Protein AF-A0A6G4V3T3-F1 (afdb_monomer_lite)

InterPro domains:
  IPR036188 FAD/NAD(P)-binding domain superfamily [SSF51905] (17-138)

Organism: NCBI:txid2711217

Foldseek 3Di:
DDDDDDDDDDFAFPDPRHAAAAEAQAQFPDPCCQPVVPQKDWPCWDQALVTDGDDDDVVPQLVVQQVVVVFWDQFDDPPNGTRIIGGDSVSSRVSVVVVCVNRRYHYDHSKDFDDFDDDVPDTQWIWMQHPVGIDTDDGPDD

Structure (mmCIF, N/CA/C/O backbone):
data_AF-A0A6G4V3T3-F1
#
_entry.id   AF-A0A6G4V3T3-F1
#
loop_
_atom_site.group_PDB
_atom_site.id
_atom_site.type_symbol
_atom_site.label_atom_id
_atom_site.label_alt_id
_atom_site.label_comp_id
_atom_site.label_asym_id
_atom_site.label_entity_id
_atom_site.label_seq_id
_atom_site.pdbx_PDB_ins_code
_atom_site.Cartn_x
_atom_site.Cartn_y
_atom_site.Cartn_z
_atom_site.occupancy
_atom_site.B_iso_or_equiv
_atom_site.auth_seq_id
_atom_site.auth_comp_id
_atom_site.auth_asym_id
_atom_site.auth_atom_id
_atom_site.pdbx_PDB_model_num
ATOM 1 N N . MET A 1 1 ? 32.082 -2.184 -20.948 1.00 34.75 1 MET A N 1
ATOM 2 C CA . MET A 1 1 ? 30.605 -2.207 -20.864 1.00 34.75 1 MET A CA 1
ATOM 3 C C . MET A 1 1 ? 30.165 -3.586 -20.367 1.00 34.75 1 MET A C 1
ATOM 5 O O . MET A 1 1 ? 30.066 -4.521 -21.149 1.00 34.75 1 MET A O 1
ATOM 9 N N . ARG A 1 2 ? 30.051 -3.769 -19.045 1.00 26.83 2 ARG A N 1
ATOM 10 C CA . ARG A 1 2 ? 29.735 -5.060 -18.407 1.00 26.83 2 ARG A CA 1
ATOM 11 C C . ARG A 1 2 ? 28.270 -5.029 -17.969 1.00 26.83 2 ARG A C 1
ATOM 13 O O . ARG A 1 2 ? 27.926 -4.270 -17.074 1.00 26.83 2 ARG A O 1
ATOM 20 N N . ARG A 1 3 ? 27.422 -5.841 -18.608 1.00 38.50 3 ARG A N 1
ATOM 21 C CA . ARG A 1 3 ? 26.040 -6.100 -18.175 1.00 38.50 3 ARG A CA 1
ATOM 22 C C . ARG A 1 3 ? 26.090 -6.886 -16.861 1.00 38.50 3 ARG A C 1
ATOM 24 O O . ARG A 1 3 ? 26.369 -8.085 -16.869 1.00 38.50 3 ARG A O 1
ATOM 31 N N . GLY A 1 4 ? 25.914 -6.199 -15.735 1.00 31.23 4 GLY A 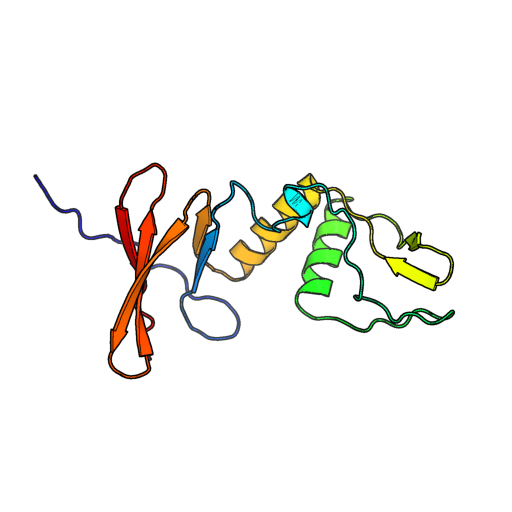N 1
ATOM 32 C CA . GLY A 1 4 ? 25.816 -6.825 -14.420 1.00 31.23 4 GLY A CA 1
ATOM 33 C C . GLY A 1 4 ? 24.520 -7.621 -14.332 1.00 31.23 4 GLY A C 1
ATOM 34 O O . GLY A 1 4 ? 23.440 -7.044 -14.322 1.00 31.23 4 GLY A O 1
ATOM 35 N N . ARG A 1 5 ? 24.625 -8.951 -14.308 1.00 38.56 5 ARG A N 1
ATOM 36 C CA . ARG A 1 5 ? 23.498 -9.847 -14.032 1.00 38.56 5 ARG A CA 1
ATOM 37 C C . ARG A 1 5 ? 23.040 -9.601 -12.591 1.00 38.56 5 ARG A C 1
ATOM 39 O O . ARG A 1 5 ? 23.834 -9.769 -11.666 1.00 38.56 5 ARG A O 1
ATOM 46 N N . GLY A 1 6 ? 21.789 -9.170 -12.435 1.00 40.12 6 GLY A N 1
ATOM 47 C CA . GLY A 1 6 ? 21.155 -8.864 -11.157 1.00 40.12 6 GLY A CA 1
ATOM 48 C C . GLY A 1 6 ? 21.131 -10.068 -10.217 1.00 40.12 6 GLY A C 1
ATOM 49 O O . GLY A 1 6 ? 20.668 -11.151 -10.574 1.00 40.12 6 GLY A O 1
ATOM 50 N N . ARG A 1 7 ? 21.638 -9.866 -9.002 1.00 41.34 7 ARG A N 1
ATOM 51 C CA . ARG A 1 7 ? 21.422 -10.753 -7.858 1.00 41.34 7 ARG A CA 1
ATOM 52 C C . ARG A 1 7 ? 20.424 -10.043 -6.943 1.00 41.34 7 ARG A C 1
ATOM 54 O O . ARG A 1 7 ? 20.832 -9.250 -6.107 1.00 41.34 7 ARG A O 1
ATOM 61 N N . TRP A 1 8 ? 19.137 -10.310 -7.141 1.00 47.25 8 TRP A N 1
ATOM 62 C CA . TRP A 1 8 ? 18.037 -9.740 -6.355 1.00 47.25 8 TRP A CA 1
ATOM 63 C C . TRP A 1 8 ? 17.088 -10.871 -5.940 1.00 47.25 8 TRP A C 1
ATOM 65 O O . TRP A 1 8 ? 16.010 -10.991 -6.495 1.00 47.25 8 TRP A O 1
ATOM 75 N N . TRP A 1 9 ? 17.529 -11.814 -5.092 1.00 48.06 9 TRP A N 1
ATOM 76 C CA . TRP A 1 9 ? 16.722 -13.011 -4.785 1.00 48.06 9 TRP A CA 1
ATOM 77 C C . TRP A 1 9 ? 17.037 -13.608 -3.408 1.00 48.06 9 TRP A C 1
ATOM 79 O O . TRP A 1 9 ? 17.700 -14.643 -3.325 1.00 48.06 9 TRP A O 1
ATOM 89 N N . HIS A 1 10 ? 16.580 -12.996 -2.311 1.00 47.00 10 HIS A N 1
ATOM 90 C CA . HIS A 1 10 ? 16.809 -13.591 -0.982 1.00 47.00 10 HIS A CA 1
ATOM 91 C C . HIS A 1 10 ? 15.572 -13.786 -0.102 1.00 47.00 10 HIS A C 1
ATOM 93 O O . HIS A 1 10 ? 15.705 -14.460 0.919 1.00 47.00 10 HIS A O 1
ATOM 99 N N . ARG A 1 11 ? 14.373 -13.291 -0.449 1.00 50.62 11 ARG A N 1
ATOM 100 C CA . ARG A 1 11 ? 13.197 -13.469 0.427 1.00 50.62 11 ARG A CA 1
ATOM 101 C C . ARG A 1 11 ? 11.936 -13.883 -0.330 1.00 50.62 11 ARG A C 1
ATOM 103 O O . ARG A 1 11 ? 11.648 -13.391 -1.412 1.00 50.62 11 ARG A O 1
ATOM 110 N N . ARG A 1 12 ? 11.223 -14.854 0.247 1.00 54.91 12 ARG A N 1
ATOM 111 C CA . ARG A 1 12 ? 9.875 -15.280 -0.157 1.00 54.91 12 ARG A CA 1
ATOM 112 C C . ARG A 1 12 ? 8.859 -14.518 0.682 1.00 54.91 12 ARG A C 1
ATOM 114 O O . ARG A 1 12 ? 9.147 -14.203 1.837 1.00 54.91 12 ARG A O 1
ATOM 121 N N . CYS A 1 13 ? 7.676 -14.282 0.132 1.00 53.50 13 CYS A N 1
ATOM 122 C CA . CYS A 1 13 ? 6.621 -13.587 0.846 1.00 53.50 13 CYS A CA 1
ATOM 123 C C . CYS A 1 13 ? 5.783 -14.529 1.717 1.00 53.50 13 CYS A C 1
ATOM 125 O O . CYS A 1 13 ? 5.542 -15.692 1.375 1.00 53.50 13 CYS A O 1
ATOM 127 N N . GLY A 1 14 ? 5.326 -14.018 2.860 1.00 47.06 14 GLY A N 1
ATOM 128 C CA . GLY A 1 14 ? 4.526 -14.764 3.831 1.00 47.06 14 GLY A CA 1
ATOM 129 C C . GLY A 1 14 ? 3.090 -15.006 3.355 1.00 47.06 14 GLY A C 1
ATOM 130 O O . GLY A 1 14 ? 2.382 -14.066 3.004 1.00 47.06 14 GLY A O 1
ATOM 131 N N . GLY A 1 15 ? 2.656 -16.272 3.380 1.00 52.97 15 GLY A N 1
ATOM 132 C CA . GLY A 1 15 ? 1.273 -16.709 3.130 1.00 52.97 15 GLY A CA 1
ATOM 133 C C . GLY A 1 15 ? 1.072 -17.560 1.871 1.00 52.97 15 GLY A C 1
ATOM 134 O O . GLY A 1 15 ? 0.214 -18.434 1.878 1.00 52.97 15 GLY A O 1
ATOM 135 N N . GLY A 1 16 ? 1.887 -17.367 0.826 1.00 56.34 16 GLY A N 1
ATOM 136 C CA . GLY A 1 16 ? 1.741 -18.077 -0.459 1.00 56.34 16 GLY A CA 1
ATOM 137 C C . GLY A 1 16 ? 3.026 -18.677 -1.036 1.00 56.34 16 GLY A C 1
ATOM 138 O O . GLY A 1 16 ? 3.000 -19.207 -2.139 1.00 56.34 16 GLY A O 1
ATOM 139 N N . GLY A 1 17 ? 4.168 -18.569 -0.347 1.00 62.75 17 GLY A N 1
ATOM 140 C CA . GLY A 1 17 ? 5.457 -19.135 -0.781 1.00 62.75 17 GLY A CA 1
ATOM 141 C C . GLY A 1 17 ? 6.109 -18.464 -2.002 1.00 62.75 17 GLY A C 1
ATOM 142 O O . GLY A 1 17 ? 7.309 -18.646 -2.216 1.00 62.75 17 GLY A O 1
ATOM 143 N N . GLY A 1 18 ? 5.354 -17.670 -2.764 1.00 77.56 18 GLY A N 1
ATOM 144 C CA . GLY A 1 18 ? 5.835 -16.883 -3.895 1.00 77.56 18 GLY A CA 1
ATOM 145 C C . GLY A 1 18 ? 6.743 -15.724 -3.482 1.00 77.56 18 GLY A C 1
ATOM 146 O O . GLY A 1 18 ? 6.704 -15.239 -2.351 1.00 77.56 18 GLY A O 1
ATOM 147 N N . ARG A 1 19 ? 7.588 -15.285 -4.415 1.00 83.06 19 ARG A N 1
ATOM 148 C CA . ARG A 1 19 ? 8.353 -14.036 -4.305 1.00 83.06 19 ARG A CA 1
ATOM 149 C C . ARG A 1 19 ? 7.488 -12.912 -4.875 1.00 83.06 19 ARG A C 1
ATOM 151 O O . ARG A 1 19 ? 6.951 -13.084 -5.965 1.00 83.06 19 ARG A O 1
ATOM 158 N N . THR A 1 20 ? 7.377 -11.790 -4.172 1.00 87.38 20 THR A N 1
ATOM 159 C CA . THR A 1 20 ? 6.549 -10.653 -4.604 1.00 87.38 20 THR A CA 1
ATOM 160 C C . THR A 1 20 ? 7.400 -9.403 -4.739 1.00 87.38 20 THR A C 1
ATOM 162 O O . THR A 1 20 ? 8.131 -9.040 -3.817 1.00 87.38 20 THR A O 1
ATOM 165 N N . LEU A 1 21 ? 7.248 -8.733 -5.879 1.00 90.06 21 LEU A N 1
ATOM 166 C CA . LEU A 1 21 ? 7.761 -7.397 -6.147 1.00 90.06 21 LEU A CA 1
ATOM 167 C C . LEU A 1 21 ? 6.574 -6.427 -6.210 1.00 90.06 21 LEU A C 1
ATOM 169 O O . LEU A 1 21 ? 5.637 -6.648 -6.975 1.00 90.06 21 LEU A O 1
ATOM 173 N N . LEU A 1 22 ? 6.617 -5.363 -5.414 1.00 92.88 22 LEU A N 1
ATOM 174 C CA . LEU A 1 22 ? 5.656 -4.267 -5.419 1.00 92.88 22 LEU A CA 1
ATOM 175 C C . LEU A 1 22 ? 6.298 -3.039 -6.071 1.00 92.88 22 LEU A C 1
ATOM 177 O O . LEU A 1 22 ? 7.283 -2.505 -5.567 1.00 92.88 22 LEU A O 1
ATOM 181 N N . ILE A 1 23 ? 5.723 -2.589 -7.183 1.00 94.06 23 ILE A N 1
ATOM 182 C CA . ILE A 1 23 ? 6.179 -1.409 -7.923 1.00 94.06 23 ILE A CA 1
ATOM 183 C C . ILE A 1 23 ? 5.156 -0.296 -7.707 1.00 94.06 23 ILE A C 1
ATOM 185 O O . ILE A 1 23 ? 3.990 -0.445 -8.072 1.00 94.06 23 ILE A O 1
ATOM 189 N N . GLU A 1 24 ? 5.593 0.812 -7.120 1.00 95.69 24 GLU A N 1
ATOM 190 C CA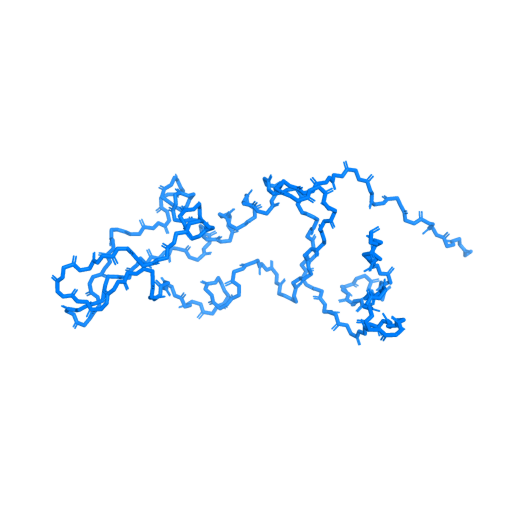 . GLU A 1 24 ? 4.774 1.992 -6.857 1.00 95.69 24 GLU A CA 1
ATOM 191 C C . GLU A 1 24 ? 5.356 3.197 -7.596 1.00 95.69 24 GLU A C 1
ATOM 193 O O . GLU A 1 24 ? 6.539 3.524 -7.479 1.00 95.69 24 GLU A O 1
ATOM 198 N N . ARG A 1 25 ? 4.492 3.893 -8.340 1.00 95.81 25 ARG A N 1
ATOM 199 C CA . ARG A 1 25 ? 4.867 5.079 -9.125 1.00 95.81 25 ARG A CA 1
ATOM 200 C C . ARG A 1 25 ? 5.285 6.244 -8.246 1.00 95.81 25 ARG A C 1
ATOM 202 O O . ARG A 1 25 ? 6.054 7.101 -8.669 1.00 95.81 25 ARG A O 1
ATOM 209 N N . SER A 1 26 ? 4.740 6.299 -7.049 1.00 95.31 26 SER A N 1
ATOM 210 C CA . SER A 1 26 ? 4.901 7.406 -6.131 1.00 95.31 26 SER A CA 1
ATOM 211 C C . SER A 1 26 ? 6.046 7.171 -5.146 1.00 95.31 26 SER A C 1
ATOM 213 O O . SER A 1 26 ? 6.621 6.089 -5.071 1.00 95.31 26 SER A O 1
ATOM 215 N N . SER A 1 27 ? 6.376 8.191 -4.355 1.00 94.19 27 SER A N 1
ATOM 216 C CA . SER A 1 27 ? 7.453 8.128 -3.358 1.00 94.19 27 SER A CA 1
ATOM 217 C C . SER A 1 27 ? 7.076 7.406 -2.059 1.00 94.19 27 SER A C 1
ATOM 219 O O . SER A 1 27 ? 7.910 7.323 -1.163 1.00 94.19 27 SER A O 1
ATOM 22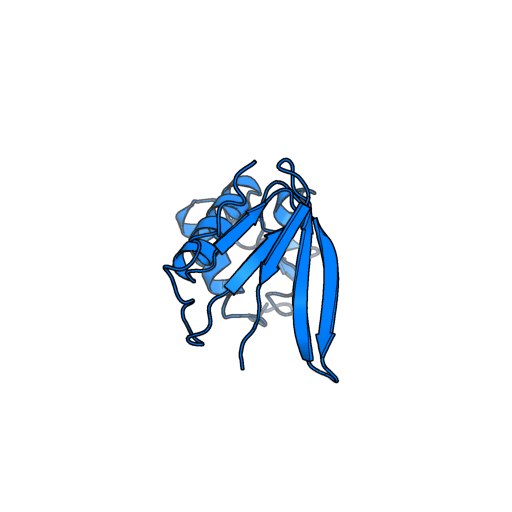1 N N . ALA A 1 28 ? 5.839 6.921 -1.925 1.00 96.25 28 ALA A N 1
ATOM 222 C CA . ALA A 1 28 ? 5.373 6.193 -0.751 1.00 96.25 28 ALA A CA 1
ATOM 223 C C . ALA A 1 28 ? 4.186 5.283 -1.090 1.00 96.25 28 ALA A C 1
ATOM 225 O O . ALA A 1 28 ? 3.428 5.551 -2.025 1.00 96.25 28 ALA A O 1
ATOM 226 N N . LEU A 1 29 ? 4.001 4.243 -0.278 1.00 96.56 29 LEU A N 1
ATOM 227 C CA . LEU A 1 29 ? 2.846 3.349 -0.334 1.00 96.56 29 LEU A CA 1
ATOM 228 C C . LEU A 1 29 ? 1.575 4.025 0.206 1.00 96.56 29 LEU A C 1
ATOM 230 O O . LEU A 1 29 ? 1.640 5.041 0.895 1.00 96.56 29 LEU A O 1
ATOM 234 N N . GLY A 1 30 ? 0.406 3.441 -0.075 1.00 92.88 30 GLY A N 1
ATOM 235 C CA . GLY A 1 30 ? -0.894 3.901 0.447 1.00 92.88 30 GLY A CA 1
ATOM 236 C C . GLY A 1 30 ? -1.683 4.828 -0.489 1.00 92.88 30 GLY A C 1
ATOM 237 O O . GLY A 1 30 ? -2.823 5.185 -0.190 1.00 92.88 30 GLY A O 1
ATOM 238 N N . GLY A 1 31 ? -1.124 5.180 -1.649 1.00 94.62 31 GLY A N 1
ATOM 239 C CA . GLY A 1 31 ? -1.831 5.903 -2.705 1.00 94.62 31 GLY A CA 1
ATOM 240 C C . GLY A 1 31 ? -2.406 7.245 -2.240 1.00 94.62 31 GLY A C 1
ATOM 241 O O . GLY A 1 31 ? -1.714 8.079 -1.660 1.00 94.62 31 GLY A O 1
ATOM 242 N N . ALA A 1 32 ? -3.693 7.484 -2.503 1.00 95.19 32 ALA A N 1
ATOM 243 C CA . ALA A 1 32 ? -4.336 8.754 -2.158 1.00 95.19 32 ALA A CA 1
ATOM 244 C C . ALA A 1 32 ? -4.382 9.026 -0.641 1.00 95.19 32 ALA A C 1
ATOM 246 O O . ALA A 1 32 ? -4.385 10.189 -0.232 1.00 95.19 32 ALA A O 1
ATOM 247 N N . ALA A 1 33 ? -4.376 7.975 0.183 1.00 94.06 33 ALA A N 1
ATOM 248 C CA . ALA A 1 33 ? -4.437 8.102 1.635 1.00 94.06 33 ALA A CA 1
ATOM 249 C C . ALA A 1 33 ? -3.166 8.730 2.229 1.00 94.06 33 ALA A C 1
ATOM 251 O O . ALA A 1 33 ? -3.246 9.456 3.215 1.00 94.06 33 ALA A O 1
ATOM 252 N N . THR A 1 34 ? -2.009 8.517 1.598 1.00 94.88 34 THR A N 1
ATOM 253 C CA . THR A 1 34 ? -0.714 9.051 2.049 1.00 94.88 34 THR A CA 1
ATOM 254 C C . THR A 1 34 ? -0.237 10.255 1.244 1.00 94.88 34 THR A C 1
ATOM 256 O O . THR A 1 34 ? 0.499 11.083 1.773 1.00 94.88 34 THR A O 1
ATOM 259 N N . LEU A 1 35 ? -0.637 10.370 -0.027 1.00 95.50 35 LEU A N 1
ATOM 260 C CA . LEU A 1 35 ? -0.100 11.384 -0.948 1.00 95.50 35 LEU A CA 1
ATOM 261 C C . LEU A 1 35 ? -1.090 12.483 -1.325 1.00 95.50 35 LEU A C 1
ATOM 263 O O . LEU A 1 35 ? -0.699 13.480 -1.925 1.00 95.50 35 LEU A O 1
ATOM 267 N N . ARG A 1 36 ? -2.380 12.296 -1.031 1.00 94.12 36 ARG A N 1
ATOM 268 C CA . ARG A 1 36 ? -3.444 13.245 -1.400 1.00 94.12 36 ARG A CA 1
ATOM 269 C C . ARG A 1 36 ? -4.336 13.627 -0.224 1.00 94.12 36 ARG A C 1
ATOM 271 O O . ARG A 1 36 ? -5.399 14.197 -0.441 1.00 94.12 36 ARG A O 1
ATOM 278 N N . ASN A 1 37 ? -3.910 13.315 1.000 1.00 92.50 37 ASN A N 1
ATOM 279 C CA . ASN A 1 37 ? -4.644 13.604 2.231 1.00 92.50 37 ASN A CA 1
ATOM 280 C C . ASN A 1 37 ? -6.093 13.087 2.208 1.00 92.50 37 ASN A C 1
ATOM 282 O O . ASN A 1 37 ? -7.008 13.729 2.722 1.00 92.50 37 ASN A O 1
ATOM 286 N N . VAL A 1 38 ? -6.315 11.902 1.629 1.00 93.12 38 VAL A N 1
ATOM 287 C CA . VAL A 1 38 ? -7.578 11.171 1.798 1.00 93.12 38 VAL A CA 1
ATOM 288 C C . VAL A 1 38 ? -7.500 10.412 3.123 1.00 93.12 38 VAL A C 1
ATOM 290 O O . VAL A 1 38 ? -7.227 9.218 3.165 1.00 93.12 38 VAL A O 1
ATOM 293 N N . LEU A 1 39 ? -7.675 11.145 4.224 1.00 90.06 39 LEU A N 1
ATOM 294 C CA . LEU A 1 39 ? -7.301 10.716 5.580 1.00 90.06 39 LEU A CA 1
ATOM 295 C C . LEU A 1 39 ? -8.282 9.743 6.252 1.00 90.06 39 LEU A C 1
ATOM 297 O O . LEU A 1 39 ? -8.255 9.597 7.471 1.00 90.06 39 LEU A O 1
ATOM 301 N N . GLY A 1 40 ? -9.176 9.111 5.491 1.00 88.75 40 GLY A N 1
ATOM 302 C CA . GLY A 1 40 ? -10.202 8.227 6.029 1.00 88.75 40 GLY A CA 1
ATOM 303 C C . GLY A 1 40 ? -10.399 6.982 5.179 1.00 88.75 40 GLY A C 1
ATOM 304 O O . GLY A 1 40 ? -10.564 7.069 3.962 1.00 88.75 40 GLY A O 1
ATOM 305 N N . TYR A 1 41 ? -10.435 5.819 5.830 1.00 88.19 41 TYR A N 1
ATOM 306 C CA . TYR A 1 41 ? -10.799 4.563 5.178 1.00 88.19 41 TYR A CA 1
ATOM 307 C C . TYR A 1 41 ? -12.288 4.295 5.367 1.00 88.19 41 TYR A C 1
ATOM 309 O O . TYR A 1 41 ? -12.724 3.692 6.350 1.00 88.19 41 TYR A O 1
ATOM 317 N N . CYS A 1 42 ? -13.079 4.770 4.410 1.00 87.31 42 CYS A N 1
ATOM 318 C CA . CYS A 1 42 ? -14.512 4.511 4.360 1.00 87.31 42 CYS A CA 1
ATOM 319 C C . CYS A 1 42 ? -14.800 3.030 4.055 1.00 87.31 42 CYS A C 1
ATOM 321 O O . CYS A 1 42 ? -14.024 2.360 3.377 1.00 87.31 42 CYS A O 1
ATOM 323 N N . GLY A 1 43 ? -15.936 2.520 4.539 1.00 87.25 43 GLY A N 1
ATOM 324 C CA . GLY A 1 43 ? -16.409 1.164 4.228 1.00 87.25 43 GLY A CA 1
ATOM 325 C C . GLY A 1 43 ? -15.799 0.038 5.068 1.00 87.25 43 GLY A C 1
ATOM 326 O O . GLY A 1 43 ? -16.192 -1.113 4.904 1.00 87.25 43 GLY A O 1
ATOM 327 N N . LEU A 1 44 ? -14.895 0.341 6.010 1.00 89.19 44 LEU A N 1
ATOM 328 C CA . LEU A 1 44 ? -14.424 -0.659 6.981 1.00 89.19 44 LEU A CA 1
ATOM 329 C C . LEU A 1 44 ? -15.527 -1.088 7.964 1.00 89.19 44 LEU A C 1
ATOM 331 O O . LEU A 1 44 ? -15.483 -2.195 8.506 1.00 89.19 44 LEU A O 1
ATOM 335 N N . PHE A 1 45 ? -16.532 -0.232 8.151 1.00 87.31 45 PHE A N 1
ATOM 336 C CA . PHE A 1 45 ? -17.707 -0.458 8.986 1.00 87.31 45 PHE A CA 1
ATOM 337 C C . PHE A 1 45 ? -18.992 -0.262 8.174 1.00 87.31 45 PHE A C 1
ATOM 339 O O . PHE A 1 45 ? -19.002 0.473 7.184 1.00 87.31 45 PHE A O 1
ATOM 346 N N . THR A 1 46 ? -20.069 -0.923 8.595 1.00 85.94 46 THR A N 1
ATOM 347 C CA . THR A 1 46 ? -21.408 -0.787 8.018 1.00 85.94 46 THR A CA 1
ATOM 348 C C . THR A 1 46 ? -21.992 0.597 8.269 1.00 85.94 46 THR A C 1
ATOM 350 O O . THR A 1 46 ? -21.704 1.250 9.269 1.00 85.94 46 THR A O 1
ATOM 353 N N . CYS A 1 47 ? -22.859 1.015 7.354 1.00 78.50 47 CYS A N 1
ATOM 354 C CA . CYS A 1 47 ? -23.556 2.300 7.356 1.00 78.50 47 CYS A CA 1
ATOM 355 C C . CYS A 1 47 ? -24.896 2.191 8.106 1.00 78.50 47 CYS A C 1
ATOM 357 O O . CYS A 1 47 ? -25.956 2.501 7.567 1.00 78.50 47 CYS A O 1
ATOM 359 N N . ASP A 1 48 ? -24.875 1.657 9.325 1.00 71.50 48 ASP A N 1
ATOM 360 C CA . ASP A 1 48 ? -26.046 1.568 10.196 1.00 71.50 48 ASP A CA 1
ATOM 361 C C . ASP A 1 48 ? -25.750 2.233 11.543 1.00 71.50 48 ASP A C 1
ATOM 363 O O . ASP A 1 48 ? -24.601 2.355 11.955 1.00 71.50 48 ASP A O 1
ATOM 367 N N . GLY A 1 49 ? -26.784 2.657 12.276 1.00 65.75 49 GLY A N 1
ATOM 368 C CA . GLY A 1 49 ? -26.616 3.366 13.557 1.00 65.75 49 GLY A CA 1
ATOM 369 C C . GLY A 1 49 ? -25.922 2.563 14.672 1.00 65.75 49 GLY A C 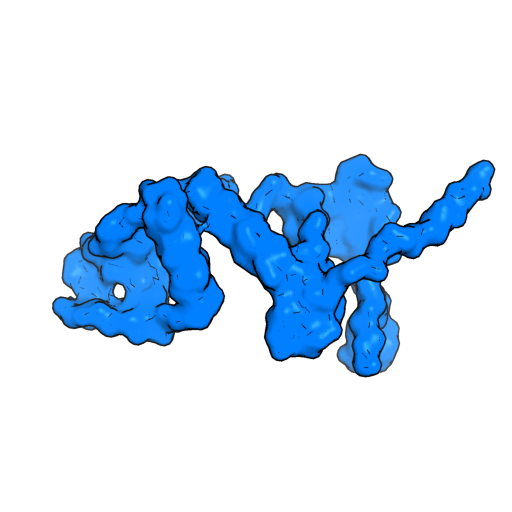1
ATOM 370 O O . GLY A 1 49 ? -25.819 3.048 15.794 1.00 65.75 49 GLY A O 1
ATOM 371 N N . ARG A 1 50 ? -25.484 1.326 14.396 1.00 73.44 50 ARG A N 1
ATOM 372 C CA . ARG A 1 50 ? -24.748 0.450 15.318 1.00 73.44 50 ARG A CA 1
ATOM 373 C C . ARG A 1 50 ? -23.351 0.067 14.811 1.00 73.44 50 ARG A C 1
ATOM 375 O O . ARG A 1 50 ? -22.695 -0.694 15.513 1.00 73.44 50 ARG A O 1
ATOM 382 N N . SER A 1 51 ? -22.927 0.565 13.644 1.00 75.75 51 SER A N 1
ATOM 383 C CA . SER A 1 51 ? -21.620 0.381 12.997 1.00 75.75 51 SER A CA 1
ATOM 384 C C . SER A 1 51 ? -20.920 -0.942 13.310 1.00 75.75 51 SER A C 1
ATOM 386 O O . SER A 1 51 ? -20.118 -1.055 14.238 1.00 75.75 51 SER A O 1
ATOM 388 N N . LYS A 1 52 ? -21.177 -1.962 12.496 1.00 86.00 52 LYS A N 1
ATOM 389 C CA . LYS A 1 52 ? -20.506 -3.264 12.576 1.00 86.00 52 LYS A CA 1
ATOM 390 C C . LYS A 1 52 ? -19.300 -3.282 11.652 1.00 86.00 52 LYS A C 1
ATOM 392 O O . LYS A 1 52 ? -19.343 -2.748 10.551 1.00 86.00 52 LYS A O 1
ATOM 397 N N . LYS A 1 53 ? -18.217 -3.933 12.066 1.00 87.88 53 LYS A N 1
ATOM 398 C CA . LYS A 1 53 ? -17.050 -4.130 11.201 1.00 87.88 53 LYS A CA 1
ATOM 399 C C . LYS A 1 53 ? -17.426 -4.985 9.985 1.00 87.88 53 LYS A C 1
ATOM 401 O O . LYS A 1 53 ? -17.942 -6.088 10.151 1.00 87.88 53 LYS A O 1
ATOM 406 N N . ALA A 1 54 ? -17.149 -4.474 8.788 1.00 89.94 54 ALA A N 1
ATOM 407 C CA . ALA A 1 54 ? -17.457 -5.115 7.510 1.00 89.94 54 ALA A CA 1
ATOM 408 C C . ALA A 1 54 ? -16.209 -5.698 6.827 1.00 89.94 54 ALA A C 1
ATOM 410 O O . ALA A 1 54 ? -16.293 -6.728 6.163 1.00 89.94 54 ALA A O 1
ATOM 411 N N . VAL A 1 55 ? -15.046 -5.063 7.013 1.00 91.38 55 VAL A N 1
ATOM 412 C CA . VAL A 1 55 ? -13.772 -5.460 6.393 1.00 91.38 55 VAL A CA 1
ATOM 413 C C . VAL A 1 55 ? -12.754 -5.793 7.480 1.00 91.38 55 VAL A C 1
ATOM 415 O O . VAL A 1 55 ? -12.639 -5.073 8.469 1.00 91.38 55 VAL A O 1
ATOM 418 N N . GLY A 1 56 ? -12.010 -6.886 7.303 1.00 90.50 56 GLY A N 1
ATOM 419 C CA . GLY A 1 56 ? -10.924 -7.294 8.199 1.00 90.50 56 GLY A CA 1
ATOM 420 C C . GLY A 1 56 ? -9.623 -7.609 7.458 1.00 90.50 56 GLY A C 1
ATOM 421 O O . GLY A 1 56 ? -9.385 -7.139 6.345 1.00 90.50 56 GLY A O 1
ATOM 422 N N . GLY A 1 57 ? -8.758 -8.422 8.064 1.00 92.81 57 GLY A N 1
ATOM 423 C CA . GLY A 1 57 ? -7.556 -8.940 7.406 1.00 92.81 57 GLY A CA 1
ATOM 424 C C . GLY A 1 57 ? -6.436 -7.900 7.310 1.00 92.81 57 GLY A C 1
ATOM 425 O O . GLY A 1 57 ? -5.887 -7.485 8.326 1.00 92.81 57 GLY A O 1
ATOM 426 N N . VAL A 1 58 ? -6.038 -7.493 6.097 1.00 91.56 58 VAL A N 1
ATOM 427 C CA . VAL A 1 58 ? -4.972 -6.480 5.914 1.00 91.56 58 VAL A CA 1
ATOM 428 C C . VAL A 1 58 ? -5.376 -5.135 6.522 1.00 91.56 58 VAL A C 1
ATOM 430 O O . VAL A 1 58 ? -4.537 -4.485 7.139 1.00 91.56 58 VAL A O 1
ATOM 433 N N . ALA A 1 59 ? -6.654 -4.757 6.420 1.00 91.56 59 ALA A N 1
ATOM 434 C CA . ALA A 1 59 ? -7.161 -3.523 7.018 1.00 91.56 59 ALA A CA 1
ATOM 435 C C . ALA A 1 59 ? -6.957 -3.503 8.542 1.00 91.56 59 ALA A C 1
ATOM 437 O O . ALA A 1 59 ? -6.526 -2.493 9.091 1.00 91.56 59 ALA A O 1
ATOM 438 N N . ASP A 1 60 ? -7.171 -4.637 9.215 1.00 92.50 60 ASP A N 1
ATOM 439 C CA . ASP A 1 60 ? -6.946 -4.756 10.661 1.00 92.50 60 ASP A CA 1
ATOM 440 C C . ASP A 1 60 ? -5.484 -4.600 11.026 1.00 92.50 60 ASP A C 1
ATOM 442 O O . ASP A 1 60 ? -5.155 -3.908 11.983 1.00 92.50 60 ASP A O 1
ATOM 446 N N . ARG A 1 61 ? -4.601 -5.231 10.248 1.00 94.62 61 ARG A N 1
ATOM 447 C CA . ARG A 1 61 ? -3.158 -5.132 10.464 1.00 94.62 61 ARG A CA 1
ATOM 448 C C . ARG A 1 61 ? -2.668 -3.696 10.273 1.00 94.62 61 ARG A C 1
ATOM 450 O O . ARG A 1 61 ? -1.862 -3.227 11.068 1.00 94.62 61 ARG A O 1
ATOM 457 N N . ALA A 1 62 ? -3.198 -2.983 9.278 1.00 93.19 62 ALA A N 1
ATOM 458 C CA . ALA A 1 62 ? -2.894 -1.571 9.060 1.00 93.19 62 ALA A CA 1
ATOM 459 C C . ALA A 1 62 ? -3.406 -0.688 10.204 1.00 93.19 62 ALA A C 1
ATOM 461 O O . ALA A 1 62 ? -2.641 0.111 10.737 1.00 93.19 62 ALA A O 1
ATOM 462 N N . LEU A 1 63 ? -4.662 -0.859 10.631 1.00 91.75 63 LEU A N 1
ATOM 463 C CA . LEU A 1 63 ? -5.234 -0.098 11.747 1.00 91.75 63 LEU A CA 1
ATOM 464 C C . LEU A 1 63 ? -4.535 -0.393 13.080 1.00 91.75 63 LEU A C 1
ATOM 466 O O . LEU A 1 63 ? -4.301 0.531 13.854 1.00 91.75 63 LEU A O 1
ATOM 470 N N . ALA A 1 64 ? -4.168 -1.649 13.340 1.00 93.50 64 ALA A N 1
ATOM 471 C CA . ALA A 1 64 ? -3.404 -2.028 14.525 1.00 93.50 64 ALA A CA 1
ATOM 472 C C . ALA A 1 64 ? -2.035 -1.344 14.527 1.00 93.50 64 ALA A C 1
ATOM 474 O O . ALA A 1 64 ? -1.678 -0.687 15.504 1.00 93.50 64 ALA A O 1
ATOM 475 N N . ARG A 1 65 ? -1.311 -1.401 13.401 1.00 95.44 65 ARG A N 1
ATOM 476 C CA . ARG A 1 65 ? -0.003 -0.755 13.290 1.00 95.44 65 ARG A CA 1
ATOM 477 C C . ARG A 1 65 ? -0.091 0.766 13.420 1.00 95.44 65 ARG A C 1
ATOM 479 O O . ARG A 1 65 ? 0.726 1.372 14.103 1.00 95.44 65 ARG A O 1
ATOM 486 N N . LEU A 1 66 ? -1.105 1.384 12.821 1.00 93.88 66 LEU A N 1
ATOM 487 C CA . LEU A 1 66 ? -1.389 2.808 13.003 1.00 93.88 66 LEU A CA 1
ATOM 488 C C . LEU A 1 66 ? -1.686 3.155 14.466 1.00 93.88 66 LEU A C 1
ATOM 490 O O . LEU A 1 66 ? -1.217 4.180 14.953 1.00 93.88 66 LEU A O 1
ATOM 494 N N . SER A 1 67 ? -2.435 2.306 15.173 1.00 92.44 67 SER A N 1
ATOM 495 C CA . SER A 1 67 ? -2.719 2.484 16.599 1.00 92.44 67 SER A CA 1
ATOM 496 C C . SER A 1 67 ? -1.454 2.417 17.447 1.00 92.44 67 SER A C 1
ATOM 498 O O . SER A 1 67 ? -1.305 3.226 18.358 1.00 92.44 67 SER A O 1
ATOM 500 N N . GLU A 1 68 ? -0.532 1.502 17.147 1.00 94.94 68 GLU A N 1
ATOM 501 C CA . GLU A 1 68 ? 0.773 1.419 17.819 1.00 94.94 68 GLU A CA 1
ATOM 502 C C . GLU A 1 68 ? 1.633 2.664 17.576 1.00 94.94 68 GLU A C 1
ATOM 504 O O . GLU A 1 68 ? 2.358 3.102 18.466 1.00 94.94 68 GLU A O 1
ATOM 509 N N . LEU A 1 69 ? 1.541 3.247 16.379 1.00 95.06 69 LEU A N 1
ATOM 510 C CA . LEU A 1 69 ? 2.243 4.476 16.007 1.00 95.06 69 LEU A CA 1
ATOM 511 C C . LEU A 1 69 ? 1.563 5.749 16.544 1.00 95.06 69 LEU A C 1
ATOM 513 O O . LEU A 1 69 ? 2.071 6.844 16.318 1.00 95.06 69 LEU A O 1
ATOM 517 N N . GLY A 1 70 ? 0.412 5.634 17.219 1.00 92.81 70 GLY A N 1
ATOM 518 C CA . GLY A 1 70 ? -0.392 6.784 17.648 1.00 92.81 70 GLY A CA 1
ATOM 519 C C . GLY A 1 70 ? -1.013 7.573 16.487 1.00 92.81 70 GLY A C 1
ATOM 520 O O . GLY A 1 70 ? -1.467 8.696 16.677 1.00 92.81 70 GLY A O 1
ATOM 521 N N . GLY A 1 71 ? -1.031 6.992 15.285 1.00 90.56 71 GLY A N 1
ATOM 522 C CA . GLY A 1 71 ? -1.423 7.636 14.034 1.00 90.56 71 GLY A CA 1
ATOM 523 C C . GLY A 1 71 ? -2.864 7.380 13.609 1.00 90.56 71 GLY A C 1
ATOM 524 O O . GLY A 1 71 ? -3.198 7.631 12.458 1.00 90.56 71 GLY A O 1
ATOM 525 N N . VAL A 1 72 ? -3.724 6.851 14.481 1.00 86.12 72 VAL A N 1
ATOM 526 C CA . VAL A 1 72 ? -5.159 6.694 14.205 1.00 86.12 72 VAL A CA 1
ATOM 527 C C . VAL A 1 72 ? -5.979 7.248 15.360 1.00 86.12 72 VAL A C 1
ATOM 529 O O . VAL A 1 72 ? -5.729 6.970 16.532 1.00 86.12 72 VAL A O 1
ATOM 532 N N . SER A 1 73 ? -6.966 8.065 15.015 1.00 76.75 73 SER A N 1
ATOM 533 C CA . SER A 1 73 ? -7.937 8.605 15.964 1.00 76.75 73 SER A CA 1
ATOM 534 C C . SER A 1 73 ? -8.933 7.532 16.424 1.00 76.75 73 SER A C 1
ATOM 536 O O . SER A 1 73 ? -9.134 6.512 15.759 1.00 76.75 73 SER A O 1
ATOM 538 N N . ARG A 1 74 ? -9.628 7.777 17.548 1.00 63.97 74 ARG A N 1
ATOM 539 C CA . ARG A 1 74 ? -10.866 7.035 17.842 1.00 63.97 74 ARG A CA 1
ATOM 540 C C . ARG A 1 74 ? -11.832 7.260 16.679 1.00 63.97 74 ARG A C 1
ATOM 542 O O . ARG A 1 74 ? -12.044 8.407 16.302 1.00 63.97 74 ARG A O 1
ATOM 549 N N . TYR A 1 75 ? -12.383 6.173 16.132 1.00 67.38 75 TYR A N 1
ATOM 550 C CA . TYR A 1 75 ? -13.221 6.192 14.932 1.00 67.38 75 TYR A CA 1
ATOM 551 C C . TYR A 1 75 ? -14.224 7.354 14.947 1.00 67.38 75 TYR A C 1
ATOM 553 O O . TYR A 1 75 ? -15.087 7.424 15.826 1.00 67.38 75 TYR A O 1
ATOM 561 N N . GLY A 1 76 ? -14.098 8.267 13.985 1.00 61.28 76 GLY A N 1
ATOM 562 C CA . GLY A 1 76 ? -15.009 9.393 13.848 1.00 61.28 76 GLY A CA 1
ATOM 563 C C . GLY A 1 76 ? -16.343 8.918 13.285 1.00 61.28 76 GLY A C 1
ATOM 564 O O . GLY A 1 76 ? -16.369 8.089 12.375 1.00 61.28 76 GLY A O 1
ATOM 565 N N . VAL A 1 77 ? -17.453 9.439 13.810 1.00 62.12 77 VAL A N 1
ATOM 566 C CA . VAL A 1 77 ? -18.765 9.284 13.170 1.00 62.12 77 VAL A CA 1
ATOM 567 C C . VAL A 1 77 ? -18.933 10.427 12.172 1.00 62.12 77 VAL A C 1
ATOM 569 O O . VAL A 1 77 ? -19.201 11.564 12.554 1.00 62.12 77 VAL A O 1
ATOM 572 N N . VAL A 1 78 ? -18.761 10.140 10.886 1.00 64.38 78 VAL A N 1
ATOM 573 C CA . VAL A 1 78 ? -19.001 11.094 9.800 1.00 64.38 78 VAL A CA 1
ATOM 574 C C . VAL A 1 78 ? -20.494 11.093 9.466 1.00 64.38 78 VAL A C 1
ATOM 576 O O . VAL A 1 78 ? -21.125 10.037 9.396 1.00 64.38 78 VAL A O 1
ATOM 579 N N . ALA A 1 79 ? -21.074 12.286 9.304 1.00 59.38 79 ALA A N 1
ATOM 580 C CA . ALA A 1 79 ? -22.485 12.499 8.954 1.00 59.38 79 ALA A CA 1
ATOM 581 C C . ALA A 1 79 ? -23.499 11.705 9.816 1.00 59.38 79 ALA A C 1
ATOM 583 O O . ALA A 1 79 ? -24.563 11.323 9.340 1.00 59.38 79 ALA A O 1
ATOM 584 N N . GLY A 1 80 ? -23.162 11.423 11.081 1.00 59.66 80 GLY A N 1
ATOM 585 C CA . GLY A 1 80 ? -24.041 10.728 12.032 1.00 59.66 80 GLY A CA 1
ATOM 586 C C . GLY A 1 80 ? -24.273 9.232 11.765 1.00 59.66 80 GLY A C 1
ATOM 587 O O . GLY A 1 80 ? -25.022 8.610 12.511 1.00 59.66 80 GLY A O 1
ATOM 588 N N . GLN A 1 81 ? -23.658 8.654 10.727 1.00 63.84 81 GLN A N 1
ATOM 589 C CA . GLN A 1 81 ? -23.959 7.291 10.256 1.00 63.84 81 GLN A CA 1
ATOM 590 C C . GLN A 1 81 ? -22.723 6.451 9.912 1.00 63.84 81 GLN A C 1
ATOM 592 O O . GLN A 1 81 ? -22.824 5.233 9.809 1.00 63.84 81 GLN A O 1
ATOM 597 N N . TRP A 1 82 ? -21.564 7.081 9.717 1.00 65.88 82 TRP A N 1
ATOM 598 C CA . TRP A 1 82 ? -20.389 6.419 9.158 1.00 65.88 82 TRP A CA 1
ATOM 599 C C . TRP A 1 82 ? -19.265 6.365 10.176 1.00 65.88 82 TRP A C 1
ATOM 601 O O . TRP A 1 82 ? -18.659 7.386 10.483 1.00 65.88 82 TRP A O 1
ATOM 611 N N . THR A 1 83 ? -18.940 5.177 10.671 1.00 79.75 83 THR A N 1
ATOM 612 C CA . THR A 1 83 ? -17.730 4.983 11.474 1.00 79.75 83 THR A CA 1
ATOM 613 C C . THR A 1 83 ? -16.526 4.905 10.545 1.00 79.75 83 THR A C 1
ATOM 615 O O . THR A 1 83 ? -16.342 3.918 9.834 1.00 79.75 83 THR A O 1
ATOM 618 N N . VAL A 1 84 ? -15.713 5.961 10.535 1.00 83.00 84 VAL A N 1
ATOM 619 C CA . VAL A 1 84 ? -14.526 6.079 9.683 1.00 83.00 84 VAL A CA 1
ATOM 620 C C . VAL A 1 84 ? -13.297 6.310 10.566 1.00 83.00 84 VAL A C 1
ATOM 622 O O . VAL A 1 84 ? -13.259 7.287 11.319 1.00 83.00 84 VAL A O 1
ATOM 625 N N . PRO A 1 85 ? -12.276 5.436 10.513 1.00 83.94 85 PRO A N 1
ATOM 626 C CA . PRO A 1 85 ? -10.996 5.734 11.135 1.00 83.94 85 PRO A CA 1
ATOM 627 C C . PRO A 1 85 ? -10.318 6.860 10.363 1.00 83.94 85 PRO A C 1
ATOM 629 O O . PRO A 1 85 ? -10.079 6.724 9.161 1.00 83.94 85 PRO A O 1
ATOM 632 N N . LEU A 1 86 ? -10.004 7.947 11.067 1.00 89.06 86 LEU A N 1
ATOM 633 C CA . LEU A 1 86 ? -9.124 8.988 10.551 1.00 89.06 86 LEU A CA 1
ATOM 634 C C . LEU A 1 86 ? -7.702 8.719 11.018 1.00 89.06 86 LEU A C 1
ATOM 636 O O . LEU A 1 86 ? -7.499 8.380 12.190 1.00 89.06 86 LEU A O 1
ATOM 640 N N . PHE A 1 87 ? -6.741 8.889 10.121 1.00 91.94 87 PHE A N 1
ATOM 641 C CA . PHE A 1 87 ? -5.341 8.571 10.373 1.00 91.94 87 PHE A CA 1
ATOM 642 C C . PHE A 1 87 ? -4.398 9.693 9.942 1.00 91.94 87 PHE A C 1
ATOM 644 O O . PHE A 1 87 ? -4.696 10.482 9.045 1.00 91.94 87 PHE A O 1
ATOM 651 N N . ASP A 1 88 ? -3.242 9.731 10.593 1.00 93.88 88 ASP A N 1
ATOM 652 C CA . ASP A 1 88 ? -2.104 10.542 10.194 1.00 93.88 88 ASP A CA 1
ATOM 653 C C . ASP A 1 88 ? -1.461 9.928 8.932 1.00 93.88 88 ASP A C 1
ATOM 655 O O . ASP A 1 88 ? -1.157 8.726 8.910 1.00 93.88 88 ASP A O 1
ATOM 659 N N . PRO A 1 89 ? -1.270 10.711 7.856 1.00 94.75 89 PRO A N 1
ATOM 660 C CA . PRO A 1 89 ? -0.758 10.186 6.598 1.00 94.75 89 PRO A CA 1
ATOM 661 C C . PRO A 1 89 ? 0.711 9.747 6.688 1.00 94.75 89 PRO A C 1
ATOM 663 O O . PRO A 1 89 ? 1.093 8.813 5.986 1.00 94.75 89 PRO A O 1
ATOM 666 N N . GLU A 1 90 ? 1.537 10.353 7.547 1.00 95.69 90 GLU A N 1
ATOM 667 C CA . GLU A 1 90 ? 2.939 9.955 7.736 1.00 95.69 90 GLU A CA 1
ATOM 668 C C . GLU A 1 90 ? 3.038 8.650 8.534 1.00 95.69 90 GLU A C 1
ATOM 670 O O . GLU A 1 90 ? 3.790 7.742 8.166 1.00 95.69 90 GLU A O 1
ATOM 675 N N . ALA A 1 91 ? 2.212 8.500 9.572 1.00 96.06 91 ALA A N 1
ATOM 676 C CA . ALA A 1 91 ? 2.082 7.242 10.296 1.00 96.06 91 ALA A CA 1
ATOM 677 C C . ALA A 1 91 ? 1.580 6.118 9.379 1.00 96.06 91 ALA A C 1
ATOM 679 O O . ALA A 1 91 ? 2.046 4.982 9.489 1.00 96.06 91 ALA A O 1
ATOM 680 N N . LEU A 1 92 ? 0.679 6.424 8.437 1.00 96.00 92 LEU A N 1
ATOM 681 C CA . LEU A 1 92 ? 0.211 5.451 7.452 1.00 96.00 92 LEU A CA 1
ATOM 682 C C . LEU A 1 92 ? 1.323 5.010 6.500 1.00 96.00 92 LEU A C 1
ATOM 684 O O . LEU A 1 92 ? 1.434 3.810 6.259 1.00 96.00 92 LEU A O 1
ATOM 688 N N . LYS A 1 93 ? 2.172 5.919 5.999 1.00 96.69 93 LYS A N 1
ATOM 689 C CA . LYS A 1 93 ? 3.342 5.527 5.186 1.00 96.69 93 LYS A CA 1
ATOM 690 C C . LYS A 1 93 ? 4.193 4.512 5.941 1.00 96.69 93 LYS A C 1
ATOM 692 O O . LYS A 1 93 ? 4.453 3.425 5.431 1.00 96.69 93 LYS A O 1
ATOM 697 N N . ARG A 1 94 ? 4.516 4.817 7.203 1.00 96.94 94 ARG A N 1
ATOM 698 C CA . ARG A 1 94 ? 5.312 3.919 8.043 1.00 96.94 94 ARG A CA 1
ATOM 699 C C . ARG A 1 94 ? 4.619 2.579 8.294 1.00 96.94 94 ARG A C 1
ATOM 701 O O . ARG A 1 94 ? 5.265 1.537 8.217 1.00 96.94 94 ARG A O 1
ATOM 708 N N . ALA A 1 95 ? 3.317 2.589 8.571 1.00 96.56 95 ALA A N 1
ATOM 709 C CA . ALA A 1 95 ? 2.552 1.365 8.776 1.00 96.56 95 ALA A CA 1
ATOM 710 C C . ALA A 1 95 ? 2.558 0.471 7.526 1.00 96.56 95 ALA A C 1
ATOM 712 O O . ALA A 1 95 ? 2.723 -0.742 7.643 1.00 96.56 95 ALA A O 1
ATOM 713 N N . MET A 1 96 ? 2.413 1.056 6.334 1.00 96.38 96 MET A N 1
ATOM 714 C CA . MET A 1 96 ? 2.455 0.316 5.072 1.00 96.38 96 MET A CA 1
ATOM 715 C C . MET A 1 96 ? 3.846 -0.262 4.795 1.00 96.38 96 MET A C 1
ATOM 717 O O . MET A 1 96 ? 3.936 -1.433 4.428 1.00 96.38 96 MET A O 1
ATOM 721 N N . ASP A 1 97 ? 4.913 0.508 5.029 1.00 95.94 97 ASP A N 1
ATOM 722 C CA . ASP A 1 97 ? 6.292 0.025 4.890 1.00 95.94 97 ASP A CA 1
ATOM 723 C C . ASP A 1 97 ? 6.553 -1.177 5.806 1.00 95.94 97 ASP A C 1
ATOM 725 O O . ASP A 1 97 ? 7.049 -2.212 5.355 1.00 95.94 97 ASP A O 1
ATOM 729 N N . ASP A 1 98 ? 6.151 -1.081 7.078 1.00 95.62 98 ASP A N 1
ATOM 730 C CA . ASP A 1 98 ? 6.321 -2.161 8.049 1.00 95.62 98 ASP A CA 1
ATOM 731 C C . ASP A 1 98 ? 5.535 -3.419 7.628 1.00 95.62 98 ASP A C 1
ATOM 733 O O . ASP A 1 98 ? 6.064 -4.530 7.697 1.00 95.62 98 ASP A O 1
ATOM 737 N N . LEU A 1 99 ? 4.294 -3.270 7.149 1.00 94.75 99 LEU A N 1
ATOM 738 C CA . LEU A 1 99 ? 3.467 -4.400 6.709 1.00 94.75 99 LEU A CA 1
ATOM 739 C C . LEU A 1 99 ? 4.034 -5.107 5.478 1.00 94.75 99 LEU A C 1
ATOM 741 O O . LEU A 1 99 ? 4.024 -6.339 5.418 1.00 94.75 99 LEU A O 1
ATOM 745 N N . VAL A 1 100 ? 4.516 -4.350 4.494 1.00 93.62 100 VAL A N 1
ATOM 746 C CA . VAL A 1 100 ? 5.089 -4.917 3.268 1.00 93.62 100 VAL A CA 1
ATOM 747 C C . VAL A 1 100 ? 6.443 -5.571 3.555 1.00 93.62 100 VAL A C 1
ATOM 749 O O . VAL A 1 100 ? 6.702 -6.677 3.072 1.00 93.62 100 VAL A O 1
ATOM 752 N N . ALA A 1 101 ? 7.256 -4.967 4.427 1.00 91.88 101 ALA A N 1
ATOM 753 C CA . ALA A 1 101 ? 8.508 -5.555 4.891 1.00 91.88 101 ALA A CA 1
ATOM 754 C C . ALA A 1 101 ? 8.274 -6.869 5.656 1.00 91.88 101 ALA A C 1
ATOM 756 O O . ALA A 1 101 ? 8.946 -7.867 5.392 1.00 91.88 101 ALA A O 1
ATOM 757 N N . GLN A 1 102 ? 7.285 -6.907 6.556 1.00 91.62 102 GLN A N 1
ATOM 758 C CA . GLN A 1 102 ? 6.878 -8.125 7.271 1.00 91.62 102 GLN A CA 1
ATOM 759 C C . GLN A 1 102 ? 6.336 -9.199 6.326 1.00 91.62 102 GLN A C 1
ATOM 761 O O . GLN A 1 102 ? 6.580 -10.387 6.530 1.00 91.62 102 GLN A O 1
ATOM 766 N N . ALA A 1 103 ? 5.621 -8.793 5.274 1.00 90.94 103 ALA A N 1
ATOM 767 C CA . ALA A 1 103 ? 5.167 -9.703 4.234 1.00 90.94 103 ALA A CA 1
ATOM 768 C C . ALA A 1 103 ? 6.325 -10.257 3.390 1.00 90.94 103 ALA A C 1
ATOM 770 O O . ALA A 1 103 ? 6.107 -11.219 2.661 1.00 90.94 103 ALA A O 1
ATOM 771 N N . GLY A 1 104 ? 7.536 -9.698 3.493 1.00 89.44 104 GLY A N 1
ATOM 772 C CA . GLY A 1 104 ? 8.722 -10.135 2.760 1.00 89.44 104 GLY A CA 1
ATOM 773 C C . GLY A 1 104 ? 8.713 -9.737 1.287 1.00 89.44 104 GLY A C 1
ATOM 774 O O . GLY A 1 104 ? 9.412 -10.374 0.502 1.00 89.44 104 GLY A O 1
ATOM 775 N N . ALA A 1 105 ? 7.892 -8.759 0.898 1.00 89.81 105 ALA A N 1
ATOM 776 C CA . ALA A 1 105 ? 7.839 -8.267 -0.473 1.00 89.81 105 ALA A CA 1
ATOM 777 C C . ALA A 1 105 ? 8.946 -7.239 -0.727 1.00 89.81 105 ALA A C 1
ATOM 779 O O . ALA A 1 105 ? 9.260 -6.410 0.129 1.00 89.81 105 ALA A O 1
ATOM 780 N N . GLU A 1 106 ? 9.538 -7.304 -1.914 1.00 89.56 106 GLU A N 1
ATOM 781 C CA . GLU A 1 106 ? 10.490 -6.304 -2.393 1.00 89.56 106 GLU A CA 1
ATOM 782 C C . GLU A 1 106 ? 9.712 -5.099 -2.928 1.00 89.56 106 GLU A C 1
ATOM 784 O O . GLU A 1 106 ? 8.671 -5.272 -3.560 1.00 89.56 106 GLU A O 1
ATOM 789 N N . VAL A 1 107 ? 10.184 -3.879 -2.665 1.00 92.56 107 VAL A N 1
ATOM 790 C CA . VAL A 1 107 ? 9.466 -2.644 -3.017 1.00 92.56 107 VAL A CA 1
ATOM 791 C C . VAL A 1 107 ? 10.355 -1.741 -3.854 1.00 92.56 107 VAL A C 1
ATOM 793 O O . VAL A 1 107 ? 11.492 -1.467 -3.474 1.00 92.56 107 VAL A O 1
ATOM 796 N N . VAL A 1 108 ? 9.810 -1.236 -4.959 1.00 93.56 108 VAL A N 1
ATOM 797 C CA . VAL A 1 108 ? 10.416 -0.176 -5.769 1.00 93.56 108 VAL A CA 1
ATOM 798 C C . VAL A 1 108 ? 9.455 1.007 -5.794 1.00 93.56 108 VAL A C 1
ATOM 800 O O . VAL A 1 108 ? 8.348 0.906 -6.321 1.00 93.56 108 VAL A O 1
ATOM 803 N N . LEU A 1 109 ? 9.877 2.117 -5.192 1.00 95.12 109 LEU A N 1
ATOM 804 C CA . LEU A 1 109 ? 9.147 3.386 -5.173 1.00 95.12 109 LEU A CA 1
ATOM 805 C C . LEU A 1 109 ? 9.640 4.293 -6.307 1.00 95.12 109 LEU A C 1
ATOM 807 O O . LEU A 1 109 ? 10.774 4.160 -6.767 1.00 95.12 109 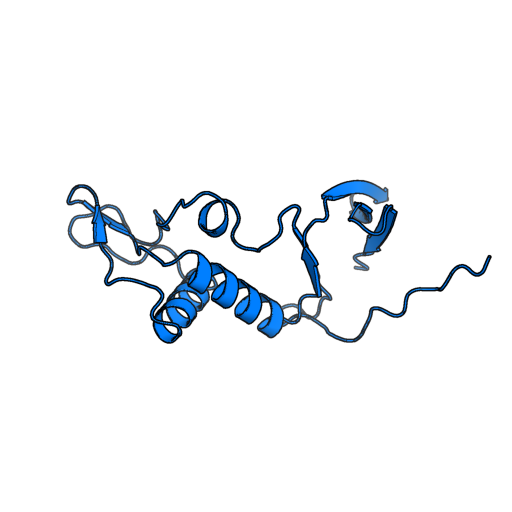LEU A O 1
ATOM 811 N N . GLY A 1 110 ? 8.816 5.252 -6.727 1.00 95.50 110 GLY A N 1
ATOM 812 C CA . GLY A 1 110 ? 9.166 6.175 -7.809 1.00 95.50 110 GLY A CA 1
ATOM 813 C C . GLY A 1 110 ? 9.307 5.488 -9.170 1.00 95.50 110 GLY A C 1
ATOM 814 O O . GLY A 1 110 ? 10.041 5.982 -10.026 1.00 95.50 110 GLY A O 1
ATOM 815 N N . ALA A 1 111 ? 8.644 4.344 -9.356 1.00 95.38 111 ALA A N 1
ATOM 816 C CA . ALA A 1 111 ? 8.808 3.483 -10.516 1.00 95.38 111 ALA A CA 1
ATOM 817 C C . ALA A 1 111 ? 7.478 3.202 -11.215 1.00 95.38 111 ALA A C 1
ATOM 819 O O . ALA A 1 111 ? 6.473 2.867 -10.593 1.00 95.38 111 ALA A O 1
ATOM 820 N N . ALA A 1 112 ? 7.456 3.313 -12.538 1.00 95.38 112 ALA A N 1
ATOM 821 C CA . ALA A 1 112 ? 6.265 3.059 -13.336 1.00 95.38 112 ALA A CA 1
ATOM 822 C C . ALA A 1 112 ? 6.462 1.825 -14.209 1.00 95.38 112 ALA A C 1
ATOM 824 O O . ALA A 1 112 ? 7.409 1.766 -14.986 1.00 95.38 112 ALA A O 1
ATOM 825 N N . VAL A 1 113 ? 5.531 0.874 -14.134 1.00 94.75 113 VAL A N 1
ATOM 826 C CA . VAL A 1 113 ? 5.427 -0.195 -15.134 1.00 94.75 113 VAL A CA 1
ATOM 827 C C . VAL A 1 113 ? 5.068 0.432 -16.484 1.00 94.75 113 VAL A C 1
ATOM 829 O O . VAL A 1 113 ? 4.105 1.198 -16.574 1.00 94.75 113 VAL A O 1
ATOM 832 N N . ILE A 1 114 ? 5.856 0.121 -17.511 1.00 95.75 114 ILE A N 1
ATOM 833 C CA . ILE A 1 114 ? 5.743 0.666 -18.874 1.00 95.75 114 ILE A CA 1
ATOM 834 C C . ILE A 1 114 ? 5.488 -0.409 -19.931 1.00 95.75 114 ILE A C 1
ATOM 836 O O . ILE A 1 114 ? 5.128 -0.081 -21.058 1.00 95.75 114 ILE A O 1
ATOM 840 N N . GLY A 1 115 ? 5.634 -1.686 -19.577 1.00 93.31 115 GLY A N 1
ATOM 841 C CA . GLY A 1 115 ? 5.408 -2.789 -20.500 1.00 93.31 115 GLY A CA 1
ATOM 842 C C . GLY A 1 115 ? 5.265 -4.127 -19.790 1.00 93.31 115 GLY A C 1
ATOM 843 O O . GLY A 1 115 ? 5.592 -4.269 -18.611 1.00 93.31 115 GLY A O 1
ATOM 844 N N . ALA A 1 116 ? 4.773 -5.117 -20.527 1.00 92.50 116 ALA A N 1
ATOM 845 C CA . ALA A 1 116 ? 4.729 -6.506 -20.101 1.00 92.50 116 ALA A CA 1
ATOM 846 C C . ALA A 1 116 ? 4.886 -7.424 -21.315 1.00 92.50 116 ALA A C 1
ATOM 848 O O . ALA A 1 116 ? 4.422 -7.092 -22.407 1.00 92.50 116 ALA A O 1
ATOM 849 N N . GLN A 1 117 ? 5.516 -8.581 -21.124 1.00 90.56 117 GLN A N 1
ATOM 850 C CA . GLN A 1 117 ? 5.527 -9.648 -22.124 1.00 90.56 117 GLN A CA 1
ATOM 851 C C . GLN A 1 117 ? 4.610 -10.773 -21.666 1.00 90.56 117 GLN A C 1
ATOM 853 O O . GLN A 1 117 ? 4.586 -11.144 -20.488 1.00 90.56 117 GLN A O 1
ATOM 858 N N . ARG A 1 118 ? 3.863 -11.322 -22.619 1.00 90.12 118 ARG A N 1
ATOM 859 C CA . ARG A 1 118 ? 2.917 -12.413 -22.406 1.00 90.12 118 ARG A CA 1
ATOM 860 C C . ARG A 1 118 ? 3.332 -13.617 -23.240 1.00 90.12 118 ARG A C 1
ATOM 862 O O . ARG A 1 118 ? 3.869 -13.453 -24.332 1.00 90.12 118 ARG A O 1
ATOM 869 N N . ASP A 1 119 ? 3.058 -14.793 -22.706 1.00 87.81 119 ASP A N 1
ATOM 870 C CA . ASP A 1 119 ? 3.136 -16.083 -23.381 1.00 87.81 119 ASP A CA 1
ATOM 871 C C . ASP A 1 119 ? 1.763 -16.743 -23.224 1.00 87.81 119 ASP A C 1
ATOM 873 O O . ASP A 1 119 ? 1.317 -16.980 -22.097 1.00 87.81 119 ASP A O 1
ATOM 877 N N . ASP A 1 120 ? 1.051 -16.906 -24.339 1.00 89.31 120 ASP A N 1
ATOM 878 C CA . ASP A 1 120 ? -0.382 -17.212 -24.394 1.00 89.31 120 ASP A CA 1
ATOM 879 C C . ASP A 1 120 ? -1.208 -16.359 -23.425 1.00 89.31 120 ASP A C 1
ATOM 881 O O . ASP A 1 120 ? -1.343 -15.143 -23.612 1.00 89.31 120 ASP A O 1
ATOM 885 N N . ASP A 1 121 ? -1.752 -16.997 -22.380 1.00 89.12 121 ASP A N 1
ATOM 886 C CA . ASP A 1 121 ? -2.587 -16.355 -21.383 1.00 89.12 121 ASP A CA 1
ATOM 887 C C . ASP A 1 121 ? -1.843 -15.848 -20.140 1.00 89.12 121 ASP A C 1
ATOM 889 O O . ASP A 1 121 ? -2.440 -15.178 -19.291 1.00 89.12 121 ASP A O 1
ATOM 893 N N . GLN A 1 122 ? -0.530 -16.078 -20.061 1.00 84.75 122 GLN A N 1
ATOM 894 C CA . GLN A 1 122 ? 0.287 -15.814 -18.878 1.00 84.75 122 GLN A CA 1
ATOM 895 C C . GLN A 1 122 ? 1.225 -14.621 -19.076 1.00 84.75 122 GLN A C 1
ATOM 897 O O . GLN A 1 122 ? 2.005 -14.563 -20.027 1.00 84.75 122 GLN A O 1
ATOM 902 N N . VAL A 1 123 ? 1.193 -13.663 -18.144 1.00 87.94 123 VAL A N 1
ATOM 903 C CA . VAL A 1 123 ? 2.207 -12.599 -18.086 1.00 87.94 123 VAL A CA 1
ATOM 904 C C . VAL A 1 123 ? 3.521 -13.220 -17.628 1.00 87.94 123 VAL A C 1
ATOM 906 O O . VAL A 1 123 ? 3.605 -13.765 -16.529 1.00 87.94 123 VAL A O 1
ATOM 909 N N . ARG A 1 124 ? 4.545 -13.139 -18.478 1.00 87.00 124 ARG A N 1
ATOM 910 C CA . ARG A 1 124 ? 5.876 -13.683 -18.204 1.00 87.00 124 ARG A CA 1
ATOM 911 C C . ARG A 1 124 ? 6.812 -12.646 -17.636 1.00 87.00 124 ARG A C 1
ATOM 913 O O . ARG A 1 124 ? 7.626 -13.006 -16.808 1.00 87.00 124 ARG A O 1
ATOM 920 N N . THR A 1 125 ? 6.748 -11.396 -18.078 1.00 88.31 125 THR A N 1
ATOM 921 C CA . THR A 1 125 ? 7.652 -10.347 -17.592 1.00 88.31 125 THR A CA 1
ATOM 922 C C . THR A 1 125 ? 6.936 -9.011 -17.514 1.00 88.31 125 THR A C 1
ATOM 924 O O . THR A 1 125 ? 5.971 -8.769 -18.243 1.00 88.31 125 THR A O 1
ATOM 927 N N . VAL A 1 126 ? 7.440 -8.126 -16.656 1.00 91.44 126 VAL A N 1
ATOM 928 C CA . VAL A 1 126 ? 7.084 -6.705 -16.641 1.00 91.44 126 VAL A CA 1
ATOM 929 C C . VAL A 1 126 ? 8.339 -5.851 -16.823 1.00 91.44 126 VAL A C 1
ATOM 931 O O . VAL A 1 126 ? 9.433 -6.206 -16.375 1.00 91.44 126 VAL A O 1
ATOM 934 N N . GLU A 1 127 ? 8.181 -4.730 -17.516 1.00 92.94 127 GLU A N 1
ATOM 935 C CA . GLU A 1 127 ? 9.189 -3.681 -17.650 1.00 92.94 127 GLU A CA 1
ATOM 936 C C . GLU A 1 127 ? 8.733 -2.469 -16.848 1.00 92.94 127 GLU A C 1
ATOM 938 O O . GLU A 1 127 ? 7.577 -2.045 -16.954 1.00 92.94 127 GLU A O 1
ATOM 943 N N . TYR A 1 128 ? 9.639 -1.896 -16.062 1.00 93.31 128 TYR A N 1
ATOM 944 C CA . TYR A 1 128 ? 9.393 -0.650 -15.356 1.00 93.31 128 TYR A CA 1
ATOM 945 C C . TYR A 1 128 ? 10.545 0.330 -15.546 1.00 93.31 128 TYR A C 1
ATOM 947 O O . TYR A 1 128 ? 11.678 -0.049 -15.836 1.00 93.31 128 TYR A O 1
ATOM 955 N N . VAL A 1 129 ? 10.239 1.608 -15.373 1.00 94.81 129 VAL A N 1
ATOM 956 C CA . VAL A 1 129 ? 11.210 2.697 -15.378 1.00 94.81 129 VAL A CA 1
ATOM 957 C C . VAL A 1 129 ? 11.216 3.368 -14.013 1.00 94.81 129 VAL A C 1
ATOM 959 O O . VAL A 1 129 ? 10.153 3.627 -13.449 1.00 94.81 129 VAL A O 1
ATOM 962 N N . ASP A 1 130 ? 12.403 3.641 -13.488 1.00 92.62 130 ASP A N 1
ATOM 963 C CA . ASP A 1 130 ? 12.618 4.466 -12.299 1.00 92.62 130 ASP A CA 1
ATOM 964 C C . ASP A 1 130 ? 13.680 5.542 -12.591 1.00 92.62 130 ASP A C 1
ATOM 966 O O . ASP A 1 130 ? 14.079 5.745 -13.741 1.00 92.62 130 ASP A O 1
ATOM 970 N N . PHE A 1 131 ? 14.153 6.256 -11.567 1.00 88.75 131 PHE A N 1
ATOM 971 C CA . PHE A 1 131 ? 15.192 7.280 -11.743 1.00 88.75 131 PHE A CA 1
ATOM 972 C C . PHE A 1 131 ? 16.520 6.724 -12.301 1.00 88.75 131 PHE A C 1
ATOM 974 O O . PHE A 1 131 ? 17.287 7.452 -12.928 1.00 88.75 131 PHE A O 1
ATOM 981 N N . GLY A 1 132 ? 16.800 5.438 -12.091 1.00 88.31 132 GLY A N 1
ATOM 982 C CA . GLY A 1 132 ? 17.953 4.724 -12.636 1.00 88.31 132 GLY A CA 1
ATOM 983 C C . GLY A 1 132 ? 17.793 4.285 -14.096 1.00 88.31 132 GLY A C 1
ATOM 984 O O . GLY A 1 132 ? 18.763 3.800 -14.680 1.00 88.31 132 GLY A O 1
ATOM 985 N N . GLY A 1 133 ? 16.616 4.474 -14.700 1.00 90.50 133 GLY A N 1
ATOM 986 C CA . GLY A 1 133 ? 16.336 4.158 -16.099 1.00 90.50 133 GLY A CA 1
ATOM 987 C C . GLY A 1 133 ? 15.433 2.937 -16.275 1.00 90.50 133 GLY A C 1
ATOM 988 O O . GLY A 1 133 ? 14.554 2.676 -15.458 1.00 90.50 133 GLY A O 1
ATOM 989 N N . HIS A 1 134 ? 15.611 2.227 -17.391 1.00 89.00 134 HIS A N 1
ATOM 990 C CA . HIS A 1 134 ? 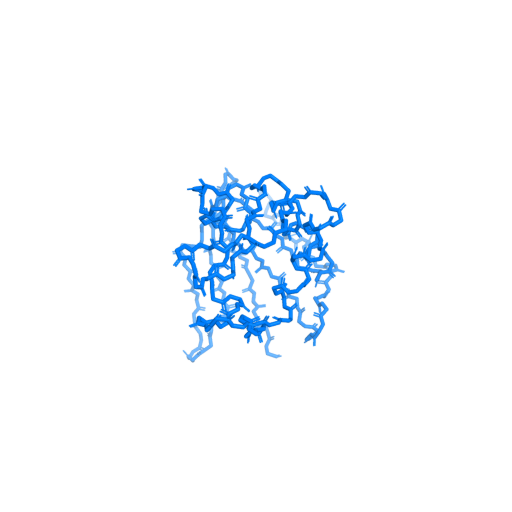14.788 1.073 -17.763 1.00 89.00 134 HIS A CA 1
ATOM 991 C C . HIS A 1 134 ? 15.246 -0.203 -17.056 1.00 89.00 134 HIS A C 1
ATOM 993 O O . HIS A 1 134 ? 16.428 -0.559 -17.101 1.00 89.00 134 HIS A O 1
ATOM 999 N N . HIS A 1 135 ? 14.288 -0.937 -16.494 1.00 83.06 135 HIS A N 1
ATOM 1000 C CA . HIS A 1 135 ? 14.505 -2.217 -15.832 1.00 83.06 135 HIS A CA 1
ATOM 1001 C C . HIS A 1 135 ? 13.555 -3.275 -16.383 1.00 83.06 135 HIS A C 1
ATOM 1003 O O . HIS A 1 135 ? 12.339 -3.091 -16.437 1.00 83.06 135 HIS A O 1
ATOM 1009 N N . HIS A 1 136 ? 14.120 -4.426 -16.733 1.00 72.44 136 HIS A N 1
ATOM 1010 C CA . HIS A 1 136 ? 13.359 -5.626 -17.064 1.00 72.44 136 HIS A CA 1
ATOM 1011 C C . HIS A 1 136 ? 13.406 -6.561 -15.857 1.00 72.44 136 HIS A C 1
ATOM 1013 O O . HIS A 1 136 ? 14.417 -7.237 -15.654 1.00 72.44 136 HIS A O 1
ATOM 1019 N N . THR A 1 137 ? 12.341 -6.609 -15.055 1.00 69.56 137 THR A N 1
ATOM 1020 C CA . THR A 1 137 ? 12.308 -7.506 -13.894 1.00 69.56 137 THR A CA 1
ATOM 1021 C C . THR A 1 137 ? 10.901 -8.002 -13.594 1.00 69.56 137 THR A C 1
ATOM 1023 O O . THR A 1 137 ? 10.005 -7.205 -13.347 1.00 69.56 137 THR A O 1
ATOM 1026 N N . ALA A 1 138 ? 10.801 -9.334 -13.522 1.00 60.31 138 ALA A N 1
ATOM 1027 C CA . ALA A 1 138 ? 9.927 -10.178 -12.697 1.00 60.31 138 ALA A CA 1
ATOM 1028 C C . ALA A 1 138 ? 9.207 -11.219 -13.559 1.00 60.31 138 ALA A C 1
ATOM 1030 O O . ALA A 1 138 ? 8.197 -10.925 -14.193 1.00 60.31 138 ALA A O 1
ATOM 1031 N N . THR A 1 139 ? 9.753 -12.437 -13.571 1.00 63.56 139 THR A N 1
ATOM 1032 C CA . THR A 1 139 ? 9.056 -13.626 -14.055 1.00 63.56 139 THR A CA 1
ATOM 1033 C C . THR A 1 139 ? 8.295 -14.262 -12.903 1.00 63.56 139 THR A C 1
ATOM 1035 O O . THR A 1 139 ? 8.882 -14.636 -11.885 1.00 63.56 139 THR A O 1
ATOM 1038 N N . ALA A 1 140 ? 6.973 -14.350 -13.039 1.00 57.78 140 ALA A N 1
ATOM 1039 C CA . ALA A 1 140 ? 6.188 -15.280 -12.245 1.00 57.78 140 ALA A CA 1
ATOM 1040 C C . ALA A 1 140 ? 6.336 -16.650 -12.916 1.00 57.78 140 ALA A C 1
ATOM 1042 O O . ALA A 1 140 ? 5.653 -16.948 -13.895 1.00 57.78 140 ALA A O 1
ATOM 1043 N N . ASP A 1 141 ? 7.296 -17.445 -12.447 1.00 57.81 141 ASP A N 1
ATOM 1044 C CA . ASP A 1 141 ? 7.327 -18.865 -12.790 1.00 57.81 141 ASP A CA 1
ATOM 1045 C C . ASP A 1 141 ? 6.173 -19.541 -12.031 1.00 57.81 141 ASP A C 1
ATOM 1047 O O . ASP A 1 141 ? 5.982 -19.265 -10.841 1.00 57.81 141 ASP A O 1
ATOM 1051 N N . ALA A 1 142 ? 5.380 -20.347 -12.743 1.00 49.91 142 ALA A N 1
ATOM 1052 C CA . ALA A 1 142 ? 4.271 -21.118 -12.177 1.00 49.91 142 ALA A CA 1
ATOM 1053 C C . ALA A 1 142 ? 4.758 -22.187 -11.185 1.00 49.91 142 ALA A C 1
ATOM 1055 O O . ALA A 1 142 ? 5.852 -22.755 -11.415 1.00 49.91 142 ALA A O 1
#

Radius of gyration: 18.71 Å; chains: 1; bounding box: 57×35×42 Å

Secondary structure (DSSP, 8-state):
-----------PPTTTS---EEE-SSSSSSTHHHHS---B-TTSB-SSTT--B---THHHHHHHHHHHTT-B-S-EEETTTEEE-BB-HHHHHHHHHHHHHHTT-EEE-S-EEEEEEEETTEEEEEEEEETTEEEE------

pLDDT: mean 82.03, std 17.28, range [26.83, 96.94]

Sequence (142 aa):
MRRGRGRWWHRRCGGGGGRTLLIERSSALGGAATLRNVLGYCGLFTCDGRSKKAVGGVADRALARLSELGGVSRYGVVAGQWTVPLFDPEALKRAMDDLVAQAGAEVVLGAAVIGAQRDDDQVRTVEYVDFGGHHHTATADA